Protein AF-A0A6V7JKX4-F1 (afdb_monomer)

Mean predicted aligned error: 12.45 Å

Secondary structure (DSSP, 8-state):
--HHHHHHHHHHHHHHS-S------S---EEEEEEEEEETT--HHHHHHHHHHHH-TT----GGGEEEEEEPTTSEEEEEEEEEHHHHHHHHHH-EEEETTEEEEEEE----------

Nearest PDB structures (foldseek):
  7vki-assembly1_A  TM=6.539E-01  e=7.642E-02  Homo sapiens
  3vai-assembly1_A  TM=6.033E-01  e=8.656E-02  Homo sapiens
  6tzn-assembly1_A  TM=5.419E-01  e=4.098E-02  Schizosaccharomyces pombe 972h-
  2cpx-assembly1_A  TM=4.747E-01  e=3.001E-02  Homo sapiens
  7vkj-assembly1_B  TM=5.223E-01  e=7.642E-02  Homo sapiens

Organism: NCBI:txid1563983

Structure (mmCIF, N/CA/C/O backbone):
data_AF-A0A6V7JKX4-F1
#
_entry.id   AF-A0A6V7JKX4-F1
#
loop_
_atom_site.group_PDB
_atom_site.id
_atom_site.type_symbol
_atom_site.label_atom_id
_atom_site.label_alt_id
_atom_site.label_comp_id
_atom_site.label_asym_id
_atom_site.label_entity_id
_atom_site.label_seq_id
_atom_site.pdbx_PDB_ins_code
_atom_site.Cartn_x
_atom_sit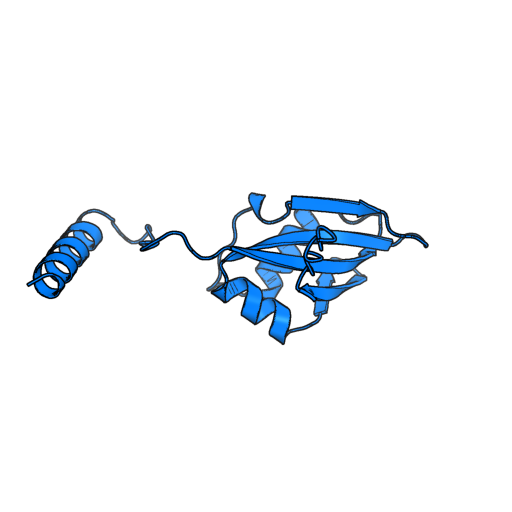e.Cartn_y
_atom_site.Cartn_z
_atom_site.occupancy
_atom_site.B_iso_or_equiv
_atom_site.auth_seq_id
_atom_site.auth_comp_id
_atom_site.auth_asym_id
_atom_site.auth_atom_id
_atom_site.pdbx_PDB_model_num
ATOM 1 N N . ASN A 1 1 ? -30.417 -2.308 30.233 1.00 53.47 1 ASN A N 1
ATOM 2 C CA . ASN A 1 1 ? -29.340 -1.369 30.631 1.00 53.47 1 ASN A CA 1
ATOM 3 C C . ASN A 1 1 ? -27.963 -1.861 30.193 1.00 53.47 1 ASN A C 1
ATOM 5 O O . ASN A 1 1 ? -27.099 -2.101 31.026 1.00 53.47 1 ASN A O 1
ATOM 9 N N . ALA A 1 2 ? -27.753 -2.053 28.885 1.00 51.84 2 ALA A N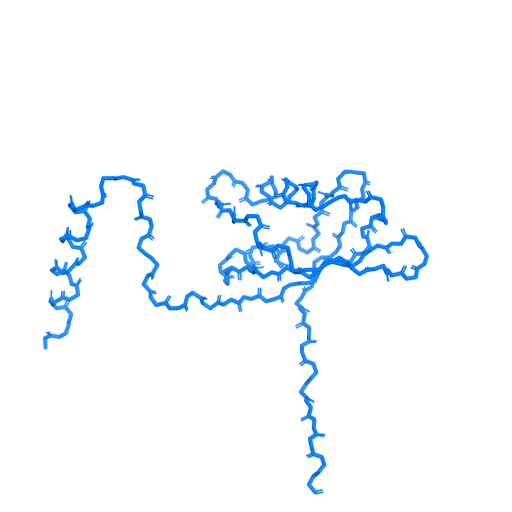 1
ATOM 10 C CA . ALA A 1 2 ? -26.421 -2.322 28.326 1.00 51.84 2 ALA A CA 1
ATOM 11 C C . ALA A 1 2 ? -25.686 -1.016 27.967 1.00 51.84 2 ALA A C 1
ATOM 13 O O . ALA A 1 2 ? -24.466 -0.973 28.028 1.00 51.84 2 ALA A O 1
ATOM 14 N N . ALA A 1 3 ? -26.433 0.051 27.657 1.00 54.59 3 ALA A N 1
ATOM 15 C CA . ALA A 1 3 ? -25.889 1.364 27.317 1.00 54.59 3 ALA A CA 1
ATOM 16 C C . ALA A 1 3 ? -25.176 2.043 28.503 1.00 54.59 3 ALA A C 1
ATOM 18 O O . ALA A 1 3 ? -24.078 2.556 28.318 1.00 54.59 3 ALA A O 1
ATOM 19 N N . ASP A 1 4 ? -25.735 1.959 29.717 1.00 56.53 4 ASP A N 1
ATOM 20 C CA . ASP A 1 4 ? -25.130 2.579 30.911 1.00 56.53 4 ASP A CA 1
ATOM 21 C C . ASP A 1 4 ? -23.786 1.951 31.276 1.00 56.53 4 ASP A C 1
ATOM 23 O O . ASP A 1 4 ? -22.822 2.654 31.557 1.00 56.53 4 ASP A O 1
ATOM 27 N N . LYS A 1 5 ? -23.683 0.620 31.174 1.00 60.97 5 LYS A N 1
ATOM 28 C CA . LYS A 1 5 ? -22.425 -0.090 31.432 1.00 60.97 5 LYS A CA 1
ATOM 29 C C . LYS A 1 5 ? -21.355 0.265 30.404 1.00 60.97 5 LYS A C 1
ATOM 31 O O . LYS A 1 5 ? -20.193 0.402 30.753 1.00 60.97 5 LYS A O 1
ATOM 36 N N . VAL A 1 6 ? -21.735 0.433 29.134 1.00 66.19 6 VAL A N 1
ATOM 37 C CA . VAL A 1 6 ? -20.796 0.848 28.078 1.00 66.19 6 VAL A CA 1
ATOM 38 C C . VAL A 1 6 ? -20.250 2.249 28.354 1.00 66.19 6 VAL A C 1
ATOM 40 O O . VAL A 1 6 ? -19.054 2.466 28.174 1.00 66.19 6 VAL A O 1
ATOM 43 N N . ALA A 1 7 ? -21.088 3.169 28.837 1.00 66.81 7 ALA A N 1
ATOM 44 C CA . ALA A 1 7 ? -20.649 4.507 29.226 1.00 66.81 7 ALA A CA 1
ATOM 45 C C . ALA A 1 7 ? -19.697 4.464 30.436 1.00 66.81 7 ALA A C 1
ATOM 47 O O . ALA A 1 7 ? -18.633 5.081 30.409 1.00 66.81 7 ALA A O 1
ATOM 48 N N . GLU A 1 8 ? -20.030 3.670 31.450 1.00 68.69 8 GLU A N 1
ATOM 49 C CA . GLU A 1 8 ? -19.234 3.510 32.670 1.00 68.69 8 GLU A CA 1
ATOM 50 C C . GLU A 1 8 ? -17.850 2.897 32.388 1.00 68.69 8 GLU A C 1
ATOM 52 O O . GLU A 1 8 ? -16.828 3.419 32.833 1.00 68.69 8 GLU A O 1
ATOM 57 N N . TYR A 1 9 ? -17.790 1.857 31.548 1.00 67.62 9 TYR A N 1
ATOM 58 C CA . TYR A 1 9 ? -16.519 1.287 31.100 1.00 67.62 9 TYR A CA 1
ATOM 59 C C . TYR A 1 9 ? -15.732 2.253 30.212 1.00 67.62 9 TYR A C 1
ATOM 61 O O . TYR A 1 9 ? -14.509 2.271 30.294 1.00 67.62 9 TYR A O 1
ATOM 69 N N . SER A 1 10 ? -16.394 3.070 29.383 1.00 63.47 10 SER A N 1
ATOM 70 C CA . SER A 1 10 ? -15.694 4.030 28.521 1.00 63.47 10 SER A CA 1
ATOM 71 C C . SER A 1 10 ? -14.937 5.088 29.327 1.00 63.47 10 SER A C 1
ATOM 73 O O . SER A 1 10 ? -13.778 5.348 29.025 1.00 63.47 10 SER A O 1
ATOM 75 N N . LEU A 1 11 ? -15.543 5.602 30.401 1.00 69.81 11 LEU A N 1
ATOM 76 C CA . LEU A 1 11 ? -14.923 6.574 31.304 1.00 69.81 11 LEU A CA 1
ATOM 77 C C . LEU A 1 11 ? -13.762 5.963 32.092 1.00 69.81 11 LEU A C 1
ATOM 79 O O . LEU A 1 11 ? -12.683 6.544 32.137 1.00 69.81 11 LEU A O 1
ATOM 83 N N . ALA A 1 12 ? -13.945 4.757 32.636 1.00 71.31 12 ALA A N 1
ATOM 84 C CA . ALA A 1 12 ? -12.888 4.060 33.370 1.00 71.31 12 ALA A CA 1
ATOM 85 C C . ALA A 1 12 ? -11.679 3.710 32.482 1.00 71.31 12 ALA A C 1
ATOM 87 O O . ALA A 1 12 ? -10.539 3.717 32.940 1.00 71.31 12 ALA A O 1
ATOM 88 N N . ILE A 1 13 ? -11.921 3.411 31.203 1.00 64.44 13 ILE A N 1
ATOM 89 C CA . ILE A 1 13 ? -10.867 3.154 30.219 1.00 64.44 13 ILE A CA 1
ATOM 90 C C . ILE A 1 13 ? -10.144 4.458 29.850 1.00 64.44 13 ILE A C 1
ATOM 92 O O . ILE A 1 13 ? -8.922 4.443 29.739 1.00 64.44 13 ILE A O 1
ATOM 96 N N . SER A 1 14 ? -10.864 5.574 29.703 1.00 63.22 14 SER A N 1
ATOM 97 C CA . SER A 1 14 ? -10.273 6.897 29.455 1.00 63.22 14 SER A CA 1
ATOM 98 C C . SER A 1 14 ? -9.400 7.387 30.612 1.00 63.22 14 SER A C 1
ATOM 100 O O . SER A 1 14 ? -8.318 7.901 30.360 1.00 63.22 14 SER A O 1
ATOM 102 N N . ASP A 1 15 ? -9.817 7.171 31.861 1.00 67.44 15 ASP A N 1
ATOM 103 C CA . ASP A 1 15 ? -9.028 7.556 33.042 1.00 67.44 15 ASP A CA 1
ATOM 104 C C . ASP A 1 15 ? -7.779 6.679 33.238 1.00 67.44 15 ASP A C 1
ATOM 106 O O . ASP A 1 15 ? -6.758 7.145 33.742 1.00 67.44 15 ASP A O 1
ATOM 110 N N . ALA A 1 16 ? -7.833 5.403 32.841 1.00 64.25 16 ALA A N 1
ATOM 111 C CA . ALA A 1 16 ? -6.702 4.483 32.967 1.00 64.25 16 ALA A CA 1
ATOM 112 C C . ALA A 1 16 ? -5.649 4.650 31.856 1.00 64.25 16 ALA A C 1
ATOM 114 O O . ALA A 1 16 ? -4.495 4.253 32.027 1.00 64.25 16 ALA A O 1
ATOM 115 N N . LEU A 1 17 ? -6.044 5.202 30.708 1.00 58.56 17 LEU A N 1
ATOM 116 C CA . LEU A 1 17 ? -5.205 5.365 29.528 1.00 58.56 17 LEU A 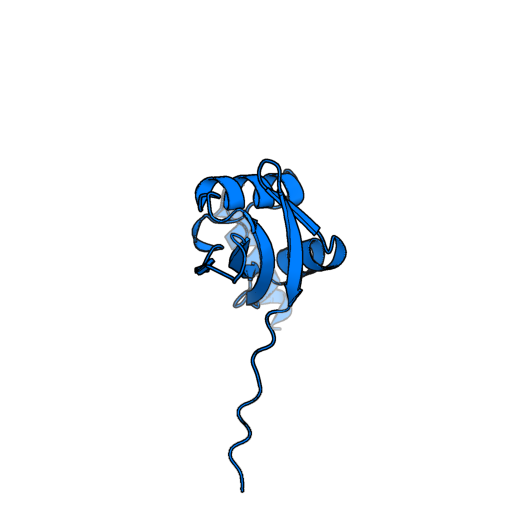CA 1
ATOM 117 C C . LEU A 1 17 ? -4.902 6.848 29.325 1.00 58.56 17 LEU A C 1
ATOM 119 O O . LEU A 1 17 ? -5.578 7.527 28.558 1.00 58.56 17 LEU A O 1
ATOM 123 N N . ALA A 1 18 ? -3.863 7.338 29.998 1.00 51.31 18 ALA A N 1
ATOM 124 C CA . ALA A 1 18 ? -3.295 8.652 29.724 1.00 51.31 18 ALA A CA 1
ATOM 125 C C . ALA A 1 18 ? -2.980 8.794 28.216 1.00 51.31 18 ALA A C 1
ATOM 127 O O . ALA A 1 18 ? -2.112 8.092 27.706 1.00 51.31 18 ALA A O 1
ATOM 128 N N . ASP A 1 19 ? -3.751 9.648 27.534 1.00 53.09 19 ASP A N 1
ATOM 129 C CA . ASP A 1 19 ? -3.631 10.264 26.195 1.00 53.09 19 ASP A CA 1
ATOM 130 C C . ASP A 1 19 ? -3.129 9.472 24.957 1.00 53.09 19 ASP A C 1
ATOM 132 O O . ASP A 1 19 ? -3.203 10.000 23.847 1.00 53.09 19 ASP A O 1
ATOM 136 N N . GLU A 1 20 ? -2.692 8.211 25.047 1.00 51.91 20 GLU A N 1
ATOM 137 C CA . GLU A 1 20 ? -2.069 7.495 23.911 1.00 51.91 20 GLU A CA 1
ATOM 138 C C . GLU A 1 20 ? -2.759 6.203 23.457 1.00 51.91 20 GLU A C 1
ATOM 140 O O . GLU A 1 20 ? -2.322 5.581 22.485 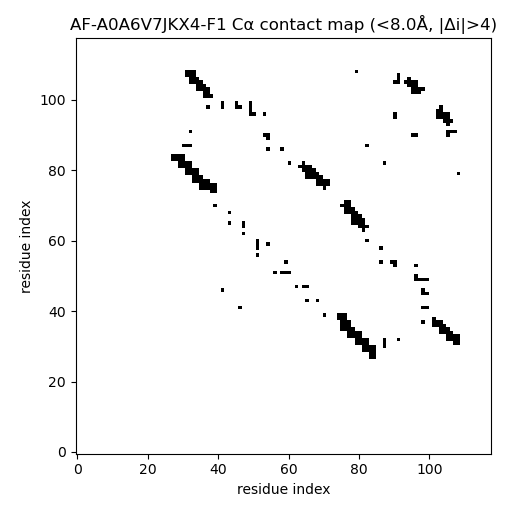1.00 51.91 20 GLU A O 1
ATOM 145 N N . ALA A 1 21 ? -3.864 5.789 24.074 1.00 49.75 21 ALA A N 1
ATOM 146 C CA . ALA A 1 21 ? -4.526 4.550 23.675 1.00 49.75 21 ALA A CA 1
ATOM 147 C C . ALA A 1 21 ? -5.870 4.798 22.984 1.00 49.75 21 ALA A C 1
ATOM 149 O O . ALA A 1 21 ? -6.902 5.059 23.601 1.00 49.75 21 ALA A O 1
ATOM 150 N N . ALA A 1 22 ? -5.868 4.630 21.662 1.00 49.38 22 ALA A N 1
ATOM 151 C CA . ALA A 1 22 ? -7.090 4.537 20.882 1.00 49.38 22 ALA A CA 1
ATOM 152 C C . ALA A 1 22 ? -7.837 3.238 21.236 1.00 49.38 22 ALA A C 1
ATOM 154 O O . ALA A 1 22 ? -7.425 2.137 20.858 1.00 49.38 22 ALA A O 1
ATOM 155 N N . VAL A 1 23 ? -8.967 3.365 21.936 1.00 48.53 23 VAL A N 1
ATOM 156 C CA . VAL A 1 23 ? -9.902 2.262 22.190 1.00 48.53 23 VAL A CA 1
ATOM 157 C C . VAL A 1 23 ? -10.455 1.766 20.851 1.00 48.53 23 VAL A C 1
ATOM 159 O O . VAL A 1 23 ? -11.357 2.360 20.262 1.00 48.53 23 VAL A O 1
ATOM 162 N N . THR A 1 24 ? -9.915 0.660 20.342 1.00 51.59 24 THR A N 1
ATOM 163 C CA . THR A 1 24 ? -10.454 -0.033 19.165 1.00 51.59 24 THR A CA 1
ATOM 164 C C . THR A 1 24 ? -11.572 -0.968 19.616 1.00 51.59 24 THR A C 1
ATOM 166 O O . THR A 1 24 ? -11.393 -2.168 19.817 1.00 51.59 24 THR A O 1
ATOM 169 N N . SER A 1 25 ? -12.756 -0.400 19.841 1.00 46.78 25 SER A N 1
ATOM 170 C CA . SER A 1 25 ? -13.954 -1.171 20.161 1.00 46.78 25 SER A CA 1
ATOM 171 C C . SER A 1 25 ? -14.335 -2.083 18.986 1.00 46.78 25 SER A C 1
ATOM 173 O O . SER A 1 25 ? -14.764 -1.636 17.925 1.00 46.78 25 SER A O 1
ATOM 175 N N . GLY A 1 26 ? -14.173 -3.394 19.194 1.00 45.28 26 GLY A N 1
ATOM 176 C CA . GLY A 1 26 ? -14.558 -4.449 18.255 1.00 45.28 26 GLY A CA 1
ATOM 177 C C . GLY A 1 26 ? -13.567 -4.621 17.104 1.00 45.28 26 GLY A C 1
ATOM 178 O O . GLY A 1 26 ? -13.031 -3.646 16.592 1.00 45.28 26 GLY A O 1
ATOM 179 N N . LYS A 1 27 ? -13.312 -5.876 16.698 1.00 53.69 27 LYS A N 1
ATOM 180 C CA . LYS A 1 27 ? -12.450 -6.255 15.559 1.00 53.69 27 LYS A CA 1
ATOM 181 C C . LYS A 1 27 ? -12.607 -5.246 14.419 1.00 53.69 27 LYS A C 1
ATOM 183 O O . LYS A 1 27 ? -13.588 -5.321 13.678 1.00 53.69 27 LYS A O 1
ATOM 188 N N . ALA A 1 28 ? -11.671 -4.303 14.300 1.00 58.91 28 ALA A N 1
ATOM 189 C CA . ALA A 1 28 ? -11.727 -3.295 13.258 1.00 58.91 28 ALA A CA 1
ATOM 190 C C . ALA A 1 28 ? -11.758 -4.055 11.936 1.00 58.91 28 ALA A C 1
ATOM 192 O O . ALA A 1 28 ? -10.832 -4.812 11.642 1.00 58.91 28 ALA A O 1
ATOM 193 N N . GLN A 1 29 ? -12.862 -3.944 11.198 1.00 67.88 29 GLN A N 1
ATOM 194 C CA . GLN A 1 29 ? -13.006 -4.641 9.929 1.00 67.88 29 GLN A CA 1
ATOM 195 C C . GLN A 1 29 ? -11.794 -4.282 9.065 1.00 67.88 29 GLN A C 1
ATOM 197 O O . GLN A 1 29 ? -11.508 -3.106 8.814 1.00 67.88 29 GLN A O 1
ATOM 202 N N . GLN A 1 30 ? -11.031 -5.312 8.705 1.00 77.94 30 GLN A N 1
ATOM 203 C CA . GLN A 1 30 ? -9.812 -5.167 7.927 1.00 77.94 30 GLN A CA 1
ATOM 204 C C . GLN A 1 30 ? -10.179 -5.249 6.452 1.00 77.94 30 GLN A C 1
ATOM 206 O O . GLN A 1 30 ? -10.880 -6.164 6.021 1.00 77.94 30 GLN A O 1
ATOM 211 N N . PHE A 1 31 ? -9.696 -4.279 5.696 1.00 83.69 31 PHE A N 1
ATOM 212 C CA . PHE A 1 31 ? -9.920 -4.116 4.275 1.00 83.69 31 PHE A CA 1
ATOM 213 C C . PHE A 1 31 ? -8.627 -4.424 3.536 1.00 83.69 31 PHE A C 1
ATOM 215 O O . PHE A 1 31 ? -7.558 -3.957 3.937 1.00 83.69 31 PHE A O 1
ATOM 222 N N . VAL A 1 32 ? -8.723 -5.242 2.490 1.00 88.44 32 VAL A N 1
ATOM 223 C CA . VAL A 1 32 ? -7.560 -5.615 1.686 1.00 88.44 32 VAL A CA 1
ATOM 224 C C . VAL A 1 32 ? -7.572 -4.787 0.412 1.00 88.44 32 VAL A C 1
ATOM 226 O O . VAL A 1 32 ? -8.507 -4.861 -0.384 1.00 88.44 32 VAL A O 1
ATOM 229 N N . LEU A 1 33 ? -6.525 -3.994 0.242 1.00 89.69 33 LEU A N 1
ATOM 230 C CA . LEU A 1 33 ? -6.301 -3.177 -0.937 1.00 89.69 33 LEU A CA 1
ATOM 231 C C . LEU A 1 33 ? -5.135 -3.729 -1.742 1.00 89.69 33 LEU A C 1
ATOM 233 O O . LEU A 1 33 ? -4.236 -4.386 -1.223 1.00 89.69 33 LEU A O 1
ATOM 237 N N . GLU A 1 34 ? -5.153 -3.406 -3.019 1.00 90.50 34 GLU A N 1
ATOM 238 C CA . GLU A 1 34 ? -4.116 -3.715 -3.978 1.00 90.50 34 GLU A CA 1
ATOM 239 C C . GLU A 1 34 ? -3.604 -2.414 -4.593 1.00 90.50 34 GLU A C 1
ATOM 241 O O . GLU A 1 34 ? -4.387 -1.607 -5.099 1.00 90.50 34 GLU A O 1
ATOM 246 N N . VAL A 1 35 ? -2.289 -2.217 -4.573 1.00 90.81 35 VAL A N 1
ATOM 247 C CA . VAL A 1 35 ? -1.619 -1.122 -5.275 1.00 90.81 35 VAL A CA 1
ATOM 248 C C . VAL A 1 35 ? -0.837 -1.708 -6.439 1.0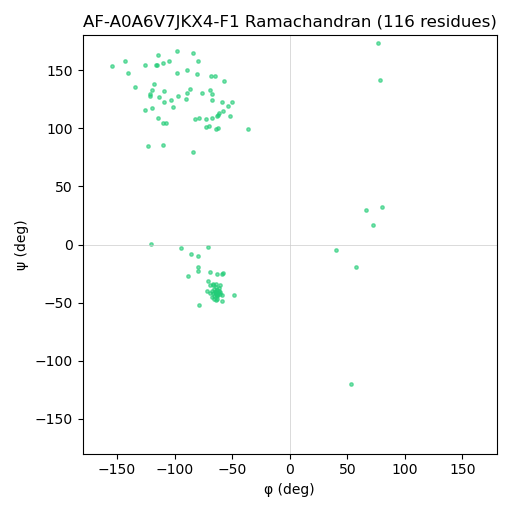0 90.81 35 VAL A C 1
ATOM 250 O O . VAL A 1 35 ? -0.010 -2.591 -6.260 1.00 90.81 35 VAL A O 1
ATOM 253 N N . THR A 1 36 ? -1.121 -1.238 -7.648 1.00 89.69 36 THR A N 1
ATOM 254 C CA . THR A 1 36 ? -0.510 -1.730 -8.895 1.00 89.69 36 THR A CA 1
ATOM 255 C C . THR A 1 36 ? 0.348 -0.656 -9.546 1.00 89.69 36 THR A C 1
ATOM 257 O O . THR A 1 36 ? 0.141 0.526 -9.274 1.00 89.69 36 THR A O 1
ATOM 260 N N . LYS A 1 37 ? 1.231 -1.056 -10.472 1.00 88.31 37 LYS A N 1
ATOM 261 C CA . LYS A 1 37 ? 2.094 -0.156 -11.266 1.00 88.31 37 LYS A CA 1
ATOM 262 C C . LYS A 1 37 ? 3.138 0.603 -10.442 1.00 88.31 37 LYS A C 1
ATOM 264 O O . LYS A 1 37 ? 3.514 1.716 -10.800 1.00 88.31 37 LYS A O 1
ATOM 269 N N . LEU A 1 38 ? 3.586 0.007 -9.347 1.00 89.31 38 LEU A N 1
ATOM 270 C CA . LEU A 1 38 ? 4.766 0.493 -8.644 1.00 89.31 38 LEU A CA 1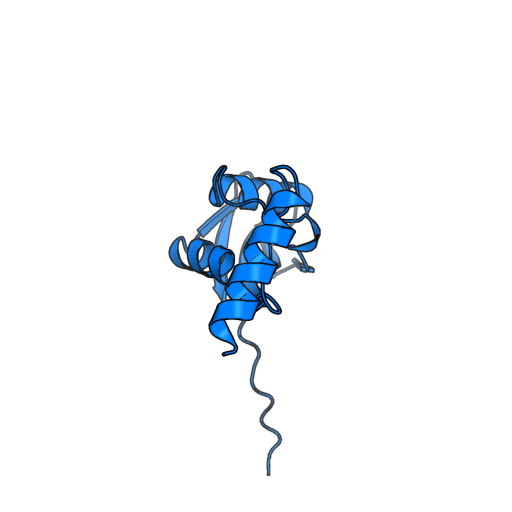
ATOM 271 C C . LEU A 1 38 ? 6.018 -0.002 -9.364 1.00 89.31 38 LEU A C 1
ATOM 273 O O . LEU A 1 38 ? 5.941 -0.965 -10.126 1.00 89.31 38 LEU A O 1
ATOM 277 N N . ASP A 1 39 ? 7.151 0.661 -9.168 1.00 88.06 39 ASP A N 1
ATOM 278 C CA . ASP A 1 39 ? 8.422 0.148 -9.678 1.00 88.06 39 ASP A CA 1
ATOM 279 C C . ASP A 1 39 ? 8.810 -1.133 -8.909 1.00 88.06 39 ASP A C 1
ATOM 281 O O . ASP A 1 39 ? 8.501 -1.308 -7.728 1.00 88.06 39 ASP A O 1
ATOM 285 N N . SER A 1 40 ? 9.434 -2.073 -9.609 1.00 82.50 40 SER A N 1
ATOM 286 C CA . SER A 1 40 ? 10.024 -3.286 -9.041 1.00 82.50 40 SER A CA 1
ATOM 287 C C . SER A 1 40 ? 11.095 -3.049 -7.973 1.00 82.50 40 SER A C 1
ATOM 289 O O . SER A 1 40 ? 11.328 -3.927 -7.148 1.00 82.50 40 SER A O 1
ATOM 291 N N . THR A 1 41 ? 11.750 -1.889 -7.996 1.00 85.00 41 THR A N 1
ATOM 292 C CA . THR A 1 41 ? 12.843 -1.539 -7.074 1.00 85.00 41 THR A CA 1
ATOM 293 C C . THR A 1 41 ? 12.362 -0.952 -5.746 1.00 85.00 41 THR A C 1
ATOM 295 O O . THR A 1 41 ? 13.167 -0.783 -4.834 1.00 85.00 41 THR A O 1
ATOM 298 N N . VAL A 1 42 ? 11.060 -0.673 -5.626 1.00 84.88 42 VAL A N 1
ATOM 299 C CA . VAL A 1 42 ? 10.465 -0.033 -4.449 1.00 84.88 42 VAL A CA 1
ATOM 300 C C . VAL A 1 42 ? 10.528 -0.958 -3.234 1.00 84.88 42 VAL A C 1
ATOM 302 O O . VAL A 1 42 ? 10.084 -2.110 -3.286 1.00 84.88 42 VAL A O 1
ATOM 305 N N . SER A 1 43 ? 11.028 -0.428 -2.118 1.00 88.06 43 SER A N 1
ATOM 306 C CA . SER A 1 43 ? 11.125 -1.155 -0.851 1.00 88.06 43 SER A CA 1
ATOM 307 C C . SER A 1 43 ? 9.822 -1.117 -0.041 1.00 88.06 43 SER A C 1
ATOM 309 O O . SER A 1 43 ? 8.912 -0.317 -0.282 1.00 88.06 43 SER A O 1
ATOM 311 N N . LYS A 1 44 ? 9.718 -1.995 0.962 1.00 87.69 44 LYS A N 1
ATOM 312 C CA . LYS A 1 44 ? 8.556 -2.038 1.863 1.00 87.69 44 LYS A CA 1
ATOM 313 C C . LYS A 1 44 ? 8.446 -0.749 2.682 1.00 87.69 44 LYS A C 1
ATOM 315 O O . LYS A 1 44 ? 7.340 -0.270 2.931 1.00 87.69 44 LYS A O 1
ATOM 320 N N . GLU A 1 45 ? 9.589 -0.202 3.077 1.00 87.62 45 GLU A N 1
ATOM 321 C CA . GLU A 1 45 ? 9.725 1.022 3.856 1.00 87.62 45 GLU A CA 1
ATOM 322 C C . GLU A 1 45 ? 9.243 2.233 3.050 1.00 87.62 45 GLU A C 1
ATOM 324 O O . GLU A 1 45 ? 8.407 2.992 3.534 1.00 87.62 45 GLU A O 1
ATOM 329 N N . GLU A 1 46 ? 9.656 2.354 1.786 1.00 87.94 46 GLU A N 1
ATOM 330 C CA . GLU A 1 46 ? 9.213 3.434 0.893 1.00 87.94 46 GLU A CA 1
ATOM 331 C C . GLU A 1 46 ? 7.696 3.410 0.664 1.00 87.94 46 GLU A C 1
ATOM 333 O O . GLU A 1 46 ? 7.037 4.453 0.650 1.00 87.94 46 GLU A O 1
ATOM 338 N N . ILE A 1 47 ? 7.110 2.216 0.516 1.00 88.62 47 ILE A N 1
ATOM 339 C CA . ILE A 1 47 ? 5.653 2.057 0.403 1.00 88.62 47 ILE A CA 1
ATOM 340 C C . ILE A 1 47 ? 4.968 2.527 1.684 1.00 88.62 47 ILE A C 1
ATOM 342 O O . ILE A 1 47 ? 3.941 3.206 1.622 1.00 88.62 47 ILE A O 1
ATOM 346 N N . PHE A 1 48 ? 5.511 2.158 2.843 1.00 89.06 48 PHE A N 1
ATOM 347 C CA . PHE A 1 48 ? 4.959 2.547 4.133 1.00 89.06 48 PHE A CA 1
ATOM 348 C C . PHE A 1 48 ? 5.005 4.067 4.338 1.00 89.06 48 PHE A C 1
ATOM 350 O O . PHE A 1 48 ? 3.985 4.669 4.679 1.00 89.06 48 PHE A O 1
ATOM 357 N N . GLU A 1 49 ? 6.138 4.705 4.051 1.00 88.69 49 GLU A N 1
ATOM 358 C CA . GLU A 1 49 ? 6.289 6.162 4.127 1.00 88.69 49 GLU A CA 1
ATOM 359 C C . GLU A 1 49 ? 5.331 6.888 3.177 1.00 88.69 49 GLU A C 1
ATOM 361 O O . GLU A 1 49 ? 4.672 7.861 3.560 1.00 88.69 49 GLU A O 1
ATOM 366 N N . ALA A 1 50 ? 5.182 6.385 1.951 1.00 89.38 50 ALA A N 1
ATOM 367 C CA . ALA A 1 50 ? 4.242 6.928 0.980 1.00 89.38 50 ALA A CA 1
ATOM 368 C C . ALA A 1 50 ? 2.782 6.801 1.439 1.00 89.38 50 ALA A C 1
ATOM 370 O O . ALA A 1 50 ? 1.982 7.725 1.255 1.00 89.38 50 ALA A O 1
ATOM 371 N N . LEU A 1 51 ? 2.421 5.677 2.065 1.00 88.69 51 LEU A N 1
ATOM 372 C CA . LEU A 1 51 ? 1.097 5.484 2.653 1.00 88.69 51 LEU A CA 1
ATOM 373 C C . LEU A 1 51 ? 0.857 6.470 3.798 1.00 88.69 51 LEU A C 1
ATOM 375 O O . LEU A 1 51 ? -0.179 7.133 3.809 1.00 88.69 51 LEU A O 1
ATOM 379 N N . GLN A 1 52 ? 1.815 6.614 4.714 1.00 88.31 52 GLN A N 1
ATOM 380 C CA . GLN A 1 52 ? 1.713 7.535 5.846 1.00 88.31 52 GLN A CA 1
ATOM 381 C C . GLN A 1 52 ? 1.593 8.994 5.374 1.00 88.31 52 GLN A C 1
ATOM 383 O O . GLN A 1 52 ? 0.733 9.734 5.852 1.00 88.31 52 GLN A O 1
ATOM 388 N N . THR A 1 53 ? 2.374 9.380 4.363 1.00 88.00 53 THR A N 1
ATOM 389 C CA . THR A 1 53 ? 2.321 10.711 3.739 1.00 88.00 53 THR A CA 1
ATOM 390 C C . THR A 1 53 ? 0.979 10.958 3.051 1.00 88.00 53 THR A C 1
ATOM 392 O O . THR A 1 53 ? 0.388 12.028 3.184 1.00 88.00 53 THR A O 1
ATOM 395 N N . SER A 1 54 ? 0.452 9.960 2.335 1.00 85.94 54 SER A N 1
ATOM 396 C CA . SER A 1 54 ? -0.853 10.073 1.681 1.00 85.94 54 SER A CA 1
ATOM 397 C C . SER A 1 54 ? -1.992 10.178 2.696 1.00 85.94 54 SER A C 1
ATOM 399 O O . SER A 1 54 ? -2.976 10.869 2.451 1.00 85.94 54 SER A O 1
ATOM 401 N N . LEU A 1 55 ? -1.894 9.519 3.844 1.00 84.38 55 LEU A N 1
ATOM 402 C CA . LEU A 1 55 ? -2.955 9.497 4.850 1.00 84.38 55 LEU A CA 1
ATOM 403 C C . LEU A 1 55 ? -3.004 10.752 5.738 1.00 84.38 55 LEU A C 1
ATOM 405 O O . LEU A 1 55 ? -4.059 11.033 6.317 1.00 84.38 55 LEU A O 1
ATOM 409 N N . GLY A 1 56 ? -1.910 11.518 5.794 1.00 82.31 56 GLY A N 1
ATOM 410 C CA . GLY A 1 56 ? -1.768 12.714 6.626 1.00 82.31 56 GLY A CA 1
ATOM 411 C C . GLY A 1 56 ? -1.520 12.398 8.107 1.00 82.31 56 GLY A C 1
ATOM 412 O O . GLY A 1 56 ? -1.587 11.249 8.544 1.00 82.31 56 GLY A O 1
ATOM 413 N N . GLU A 1 57 ? -1.246 13.435 8.901 1.00 73.69 57 GLU A N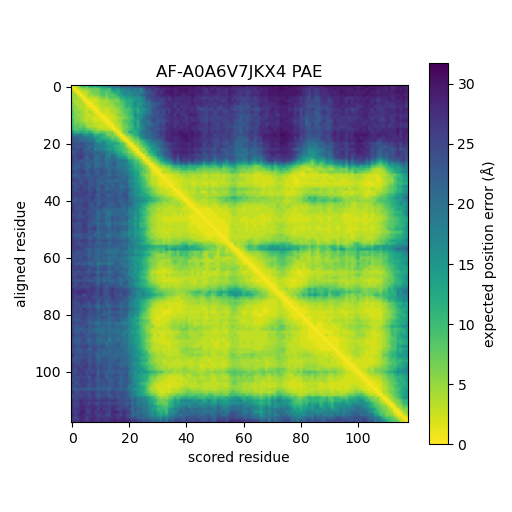 1
ATOM 414 C CA . GLU A 1 57 ? -0.797 13.312 10.302 1.00 73.69 57 GLU A CA 1
ATOM 415 C C . GLU A 1 57 ? -1.827 12.658 11.243 1.00 73.69 57 GLU A C 1
ATOM 417 O O . GLU A 1 57 ? -1.458 12.036 12.238 1.00 73.69 57 GLU A O 1
ATOM 422 N N . GLY A 1 58 ? -3.122 12.733 10.915 1.00 69.50 58 GLY A N 1
ATOM 423 C CA . GLY A 1 58 ? -4.204 12.191 11.748 1.00 69.50 58 GLY A CA 1
ATOM 424 C C . GLY A 1 58 ? -4.431 10.678 11.632 1.00 69.50 58 GLY A C 1
ATOM 425 O O . GLY A 1 58 ? -5.198 10.116 12.409 1.00 69.50 58 GLY A O 1
ATOM 426 N N . ASN A 1 59 ? -3.792 10.004 10.672 1.00 77.19 59 ASN A N 1
ATOM 427 C CA . ASN A 1 59 ? -4.044 8.597 10.359 1.00 77.19 59 ASN A CA 1
ATOM 428 C C . ASN A 1 59 ? -2.745 7.790 10.465 1.00 77.19 59 ASN A C 1
ATOM 430 O O . ASN A 1 59 ? -2.053 7.566 9.472 1.00 77.19 59 ASN A O 1
ATOM 434 N N . LYS A 1 60 ? -2.403 7.347 11.677 1.00 79.06 60 LYS A N 1
ATOM 435 C CA . LYS A 1 60 ? -1.241 6.476 11.903 1.00 79.06 60 LYS A CA 1
ATOM 436 C C . LYS A 1 60 ? -1.551 5.046 11.460 1.00 79.06 60 LYS A C 1
ATOM 438 O O . LYS A 1 60 ? -2.577 4.479 11.843 1.00 79.06 60 LYS A O 1
ATOM 443 N N . ILE A 1 61 ? -0.655 4.463 10.671 1.00 83.19 61 ILE A N 1
ATOM 444 C CA . ILE A 1 61 ? -0.703 3.055 10.267 1.00 83.19 61 ILE A CA 1
ATOM 445 C C . ILE A 1 61 ? 0.490 2.288 10.837 1.00 83.19 61 ILE A C 1
ATOM 447 O O . ILE A 1 61 ? 1.532 2.866 11.126 1.00 83.19 61 ILE A O 1
ATOM 451 N N . GLN A 1 62 ? 0.328 0.978 11.018 1.00 82.62 62 GLN A N 1
ATOM 452 C CA . GLN A 1 62 ? 1.410 0.107 11.479 1.00 82.62 62 GLN A CA 1
ATOM 453 C C . GLN A 1 62 ? 2.222 -0.444 10.288 1.00 82.62 62 GLN A C 1
ATOM 455 O O . GLN A 1 62 ? 1.647 -0.636 9.211 1.00 82.62 62 GLN A O 1
ATOM 460 N N . PRO A 1 63 ? 3.526 -0.737 10.441 1.00 76.50 63 PRO A N 1
ATOM 461 C CA . PRO A 1 63 ? 4.363 -1.285 9.364 1.00 76.50 63 PRO A CA 1
ATOM 462 C C . PRO A 1 63 ? 3.865 -2.626 8.793 1.00 76.50 63 PRO A C 1
ATOM 464 O O . PRO A 1 63 ? 4.102 -2.954 7.627 1.00 76.50 63 PRO A O 1
ATOM 467 N N . GLU A 1 64 ? 3.123 -3.403 9.586 1.00 82.19 64 GLU A N 1
ATOM 468 C CA . GLU A 1 64 ? 2.541 -4.704 9.222 1.00 82.19 64 GLU A CA 1
ATOM 469 C C . GLU A 1 64 ? 1.385 -4.596 8.215 1.00 82.19 64 GLU A C 1
ATOM 471 O O . GLU A 1 64 ? 0.836 -5.607 7.774 1.00 82.19 64 GLU A O 1
ATOM 476 N N . VAL A 1 65 ? 1.013 -3.376 7.822 1.00 85.56 65 VAL A N 1
ATOM 477 C CA . VAL A 1 65 ? 0.004 -3.113 6.794 1.00 85.56 65 VAL A CA 1
ATOM 478 C C . VAL A 1 65 ? 0.388 -3.704 5.439 1.00 85.56 65 VAL A C 1
ATOM 480 O O . VAL A 1 65 ? -0.493 -4.143 4.698 1.00 85.56 65 VAL A O 1
ATOM 483 N N . VAL A 1 66 ? 1.676 -3.726 5.093 1.00 88.06 66 VAL A N 1
ATOM 484 C CA . VAL A 1 66 ? 2.137 -4.297 3.822 1.00 88.06 66 VAL A CA 1
ATOM 485 C C . VAL A 1 66 ? 2.252 -5.816 3.965 1.00 88.06 66 VAL A C 1
ATOM 487 O O . VAL A 1 66 ? 3.151 -6.314 4.647 1.00 88.06 66 VAL A O 1
ATOM 490 N N . ILE A 1 67 ? 1.332 -6.544 3.320 1.00 87.94 67 ILE A N 1
ATOM 491 C CA . ILE A 1 67 ? 1.229 -8.010 3.389 1.00 87.94 67 ILE A CA 1
ATOM 492 C C . ILE A 1 67 ? 2.270 -8.664 2.483 1.00 87.94 67 ILE A C 1
ATOM 494 O O . ILE A 1 67 ? 2.998 -9.557 2.908 1.00 87.94 67 ILE A O 1
ATOM 498 N N . SER A 1 68 ? 2.301 -8.248 1.218 1.00 87.75 68 SER A N 1
ATOM 499 C CA . SER A 1 68 ? 3.168 -8.828 0.199 1.00 87.75 68 SER A CA 1
ATOM 500 C C . SER A 1 68 ? 3.469 -7.825 -0.906 1.00 87.75 68 SER A C 1
ATOM 502 O O . SER A 1 68 ? 2.681 -6.916 -1.182 1.00 87.75 68 SER A O 1
ATOM 504 N N . ILE A 1 69 ? 4.623 -8.029 -1.537 1.00 89.19 69 ILE A N 1
ATOM 505 C CA . ILE A 1 69 ? 5.048 -7.355 -2.759 1.00 89.19 69 ILE A CA 1
ATOM 506 C C . ILE A 1 69 ? 5.254 -8.462 -3.791 1.00 89.19 69 ILE A C 1
ATOM 508 O O . ILE A 1 69 ? 6.062 -9.367 -3.595 1.00 89.19 69 ILE A O 1
ATOM 512 N N . GLU A 1 70 ? 4.478 -8.420 -4.862 1.00 88.25 70 GLU A N 1
ATOM 513 C CA . GLU A 1 70 ? 4.492 -9.385 -5.953 1.00 88.25 70 GLU A CA 1
ATOM 514 C C . GLU A 1 70 ? 4.987 -8.694 -7.217 1.00 88.25 70 GLU A C 1
ATOM 516 O O . GLU A 1 70 ? 4.457 -7.664 -7.637 1.00 88.25 70 GLU A O 1
ATOM 521 N N . MET A 1 71 ? 6.005 -9.268 -7.849 1.00 87.56 71 MET A N 1
ATOM 522 C CA . MET A 1 71 ? 6.492 -8.774 -9.129 1.00 87.56 71 MET A CA 1
ATOM 523 C C . MET A 1 71 ? 5.438 -9.015 -10.209 1.00 87.56 71 MET A C 1
ATOM 525 O O . MET A 1 71 ? 4.990 -10.141 -10.429 1.00 87.56 71 MET A O 1
ATOM 529 N N . ALA A 1 72 ? 5.050 -7.946 -10.891 1.00 82.88 72 ALA A N 1
ATOM 530 C CA . ALA A 1 72 ? 4.187 -7.987 -12.055 1.00 82.88 72 ALA A CA 1
ATOM 531 C C . ALA A 1 72 ? 5.025 -7.934 -13.342 1.00 82.88 72 ALA A C 1
ATOM 533 O O . ALA A 1 72 ? 6.223 -7.637 -13.351 1.00 82.88 72 ALA A O 1
ATOM 534 N N . PHE A 1 73 ? 4.386 -8.247 -14.466 1.00 77.75 73 PHE A N 1
ATOM 535 C CA . PHE A 1 73 ? 5.053 -8.228 -15.762 1.00 77.75 73 PHE A CA 1
ATOM 536 C C . PHE A 1 73 ? 5.483 -6.799 -16.143 1.00 77.75 73 PHE A C 1
ATOM 538 O O . PHE A 1 73 ? 4.782 -5.829 -15.849 1.00 77.75 73 PHE A O 1
ATOM 545 N N . GLY A 1 74 ? 6.627 -6.666 -16.821 1.00 82.56 74 GLY A N 1
ATOM 546 C CA . GLY A 1 74 ? 7.104 -5.376 -17.335 1.00 82.56 74 GLY A CA 1
ATOM 547 C C . GLY A 1 74 ? 7.789 -4.471 -16.304 1.00 82.56 74 GLY A C 1
ATOM 548 O O . GLY A 1 74 ? 7.660 -3.256 -16.403 1.00 82.56 74 GLY A O 1
ATOM 549 N N . GLY A 1 75 ? 8.488 -5.042 -15.316 1.00 83.94 75 GLY A N 1
ATOM 550 C CA . GLY A 1 75 ? 9.285 -4.267 -14.349 1.00 83.94 75 GLY A CA 1
ATOM 551 C C . GLY A 1 75 ? 8.452 -3.492 -13.327 1.00 83.94 75 GLY A C 1
ATOM 552 O O . GLY A 1 75 ? 8.957 -2.580 -12.679 1.00 83.94 75 GLY A O 1
ATOM 553 N N . THR A 1 76 ? 7.174 -3.848 -13.183 1.00 87.56 76 THR A N 1
ATOM 554 C CA . THR A 1 76 ? 6.298 -3.262 -12.169 1.00 87.56 76 THR A CA 1
ATOM 555 C C . THR A 1 76 ? 6.070 -4.231 -11.022 1.00 87.56 76 THR A C 1
ATOM 557 O O . THR A 1 76 ? 6.213 -5.441 -11.177 1.00 87.56 76 THR A O 1
ATOM 560 N N . SER A 1 77 ? 5.693 -3.710 -9.864 1.00 88.50 77 SER A N 1
ATOM 561 C CA . SER A 1 77 ? 5.280 -4.482 -8.704 1.00 88.50 77 SER A CA 1
ATOM 562 C C . SER A 1 77 ? 3.818 -4.199 -8.355 1.00 88.50 77 SER A C 1
ATOM 564 O O . SER A 1 77 ? 3.218 -3.168 -8.701 1.00 88.50 77 SER A O 1
ATOM 566 N N . LYS A 1 78 ? 3.223 -5.187 -7.700 1.00 89.94 78 LYS A N 1
ATOM 567 C CA . LYS A 1 78 ? 1.889 -5.177 -7.126 1.00 89.94 78 LYS A CA 1
ATOM 568 C C . LYS A 1 78 ? 2.023 -5.407 -5.630 1.00 89.94 78 LYS A C 1
ATOM 570 O O . LYS A 1 78 ? 2.714 -6.320 -5.200 1.00 89.94 78 LYS A O 1
ATOM 575 N N . VAL A 1 79 ? 1.344 -4.596 -4.837 1.00 91.06 79 VAL A N 1
ATOM 576 C CA . VAL A 1 79 ? 1.448 -4.626 -3.381 1.00 91.06 79 VAL A CA 1
ATOM 577 C C . VAL A 1 79 ? 0.080 -4.895 -2.789 1.00 91.06 79 VAL A C 1
ATOM 579 O O . VAL A 1 79 ? -0.889 -4.214 -3.127 1.00 91.06 79 VAL A O 1
ATOM 582 N N . LEU A 1 80 ? 0.004 -5.873 -1.891 1.00 91.00 80 LEU A N 1
ATOM 583 C CA . LEU A 1 80 ? -1.193 -6.139 -1.105 1.00 91.00 80 LEU A CA 1
ATOM 584 C C . LEU A 1 80 ? -1.079 -5.474 0.264 1.00 91.00 80 LEU A C 1
ATOM 586 O O . LEU A 1 80 ? -0.111 -5.673 0.998 1.00 91.00 80 LE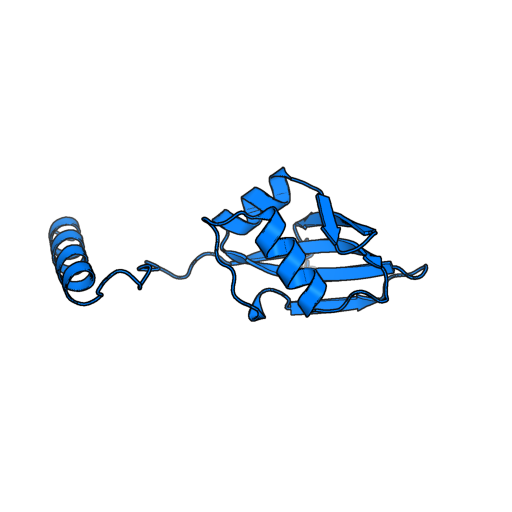U A O 1
ATOM 590 N N . LEU A 1 81 ? -2.104 -4.702 0.611 1.00 90.50 81 LEU A N 1
ATOM 591 C CA . LEU A 1 81 ? -2.191 -3.930 1.842 1.00 90.50 81 LEU A CA 1
ATOM 592 C C . LEU A 1 81 ? -3.372 -4.408 2.681 1.00 90.50 81 LEU A C 1
ATOM 594 O O . LEU A 1 81 ? -4.466 -4.616 2.159 1.00 90.50 81 LEU A O 1
ATOM 598 N N . LYS A 1 82 ? -3.174 -4.524 3.993 1.00 89.75 82 LYS A N 1
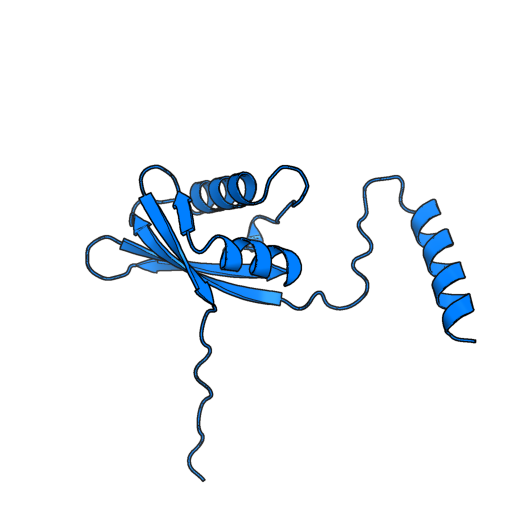ATOM 599 C CA . LYS A 1 82 ? -4.223 -4.817 4.970 1.00 89.75 82 LYS A CA 1
ATOM 600 C C . LYS A 1 82 ? -4.398 -3.629 5.895 1.00 89.75 82 LYS A C 1
ATOM 602 O O . LYS A 1 82 ? -3.559 -3.372 6.748 1.00 89.75 82 LYS A O 1
ATOM 607 N N . LEU A 1 83 ? -5.506 -2.920 5.744 1.00 88.06 83 LEU A N 1
ATOM 608 C CA . LEU A 1 83 ? -5.750 -1.665 6.446 1.00 88.06 83 LEU A CA 1
ATOM 609 C C . LEU A 1 83 ? -7.074 -1.701 7.208 1.00 88.06 83 LEU A C 1
ATOM 611 O O . LEU A 1 83 ? -7.993 -2.414 6.807 1.00 88.06 83 LEU A O 1
ATOM 615 N N . PRO A 1 84 ? -7.231 -0.914 8.282 1.00 85.38 84 PRO A N 1
ATOM 616 C CA . PRO A 1 84 ? -8.548 -0.647 8.850 1.00 85.38 84 PRO A CA 1
ATOM 617 C C . PRO A 1 84 ? -9.485 -0.043 7.794 1.00 85.38 84 PRO A C 1
ATOM 619 O O . PRO A 1 84 ? -9.061 0.821 7.026 1.00 85.38 84 PRO A O 1
ATOM 622 N N . LEU A 1 85 ? -10.765 -0.439 7.776 1.00 82.06 85 LEU A N 1
ATOM 623 C CA . LEU A 1 85 ? -11.748 0.018 6.777 1.00 82.06 85 LEU A CA 1
ATOM 624 C C . LEU A 1 85 ? -11.768 1.534 6.557 1.00 82.06 85 LEU A C 1
ATOM 626 O O . LEU A 1 85 ? -11.855 1.978 5.417 1.00 82.06 85 LEU A O 1
ATOM 630 N N . ARG A 1 86 ? -11.705 2.326 7.635 1.00 83.62 86 ARG A N 1
ATOM 631 C CA . ARG A 1 86 ? -11.731 3.796 7.546 1.00 83.62 86 ARG A CA 1
ATOM 632 C C . ARG A 1 86 ? -10.574 4.316 6.691 1.00 83.62 86 ARG A C 1
ATOM 634 O O . ARG A 1 86 ? -10.796 5.071 5.755 1.00 83.62 86 ARG A O 1
ATOM 641 N N . ILE A 1 87 ? -9.368 3.832 6.973 1.00 85.44 87 ILE A N 1
ATOM 642 C CA . ILE A 1 87 ? -8.136 4.206 6.270 1.00 85.44 87 ILE A CA 1
ATOM 643 C C . ILE A 1 87 ? -8.148 3.658 4.837 1.00 85.44 87 ILE A C 1
ATOM 645 O O . ILE A 1 87 ? -7.804 4.360 3.889 1.00 85.44 87 ILE A O 1
ATOM 649 N N . GLY A 1 88 ? -8.612 2.418 4.665 1.00 84.81 88 GLY A N 1
ATOM 650 C CA . GLY A 1 88 ? -8.738 1.792 3.353 1.00 84.81 88 GLY A CA 1
ATOM 651 C C . GLY A 1 88 ? -9.679 2.554 2.413 1.00 84.81 88 GLY A C 1
ATOM 652 O O . GLY A 1 88 ? -9.348 2.744 1.246 1.00 84.81 88 GLY A O 1
ATOM 653 N N . LYS A 1 89 ? -10.816 3.054 2.914 1.00 84.88 89 LYS A N 1
ATOM 654 C CA . LYS A 1 89 ? -11.749 3.867 2.115 1.00 84.88 89 LYS A CA 1
ATOM 655 C C . LYS A 1 89 ? -11.121 5.175 1.644 1.00 84.88 89 LYS A C 1
ATOM 657 O O . LYS A 1 89 ? -11.229 5.486 0.465 1.00 84.88 89 LYS A O 1
ATOM 662 N N . VAL A 1 90 ? -10.395 5.872 2.519 1.00 87.06 90 VAL A N 1
ATOM 663 C CA . VAL A 1 90 ? -9.687 7.113 2.158 1.00 87.06 90 VAL A CA 1
ATOM 664 C C . VAL A 1 90 ? -8.680 6.866 1.030 1.00 87.06 90 VAL A C 1
ATOM 666 O O . VAL A 1 90 ? -8.608 7.634 0.073 1.00 87.06 90 VAL A O 1
ATOM 669 N N . LEU A 1 91 ? -7.918 5.770 1.093 1.00 86.69 91 LEU A N 1
ATOM 670 C CA . LEU A 1 91 ? -6.973 5.427 0.023 1.00 86.69 91 LEU A CA 1
ATOM 671 C C . LEU A 1 91 ? -7.669 5.001 -1.272 1.00 86.69 91 LEU A C 1
ATOM 673 O O . LEU A 1 91 ? -7.176 5.307 -2.358 1.00 86.69 91 LEU A O 1
ATOM 677 N N . LEU A 1 92 ? -8.814 4.324 -1.175 1.00 87.31 92 LEU A N 1
ATOM 678 C CA . LEU A 1 92 ? -9.607 3.939 -2.339 1.00 87.31 92 LEU A CA 1
ATOM 679 C C . LEU A 1 92 ? -10.213 5.166 -3.040 1.00 87.31 92 LEU A C 1
ATOM 681 O O . LEU A 1 92 ? -10.186 5.234 -4.267 1.00 87.31 92 LEU A O 1
ATOM 685 N N . GLU A 1 93 ? -10.688 6.154 -2.279 1.00 87.88 93 GLU A N 1
ATOM 686 C CA . GLU A 1 93 ? -11.192 7.434 -2.795 1.00 87.88 93 GLU A CA 1
ATOM 687 C C . GLU A 1 93 ? -10.106 8.219 -3.540 1.00 87.88 93 GLU A C 1
ATOM 689 O O . GLU A 1 93 ? -10.375 8.797 -4.592 1.00 87.88 93 GLU A O 1
ATOM 694 N N . LYS A 1 94 ? -8.858 8.177 -3.056 1.00 86.69 94 LYS A N 1
ATOM 695 C CA . LYS A 1 94 ? -7.714 8.805 -3.736 1.00 86.69 94 LYS A CA 1
ATOM 696 C C . LYS A 1 94 ? -7.326 8.118 -5.045 1.00 86.69 94 LYS A C 1
ATOM 698 O O . LYS A 1 94 ? -6.706 8.759 -5.893 1.00 86.69 94 LYS A O 1
ATOM 703 N N . GLN A 1 95 ? -7.657 6.833 -5.211 1.00 88.25 95 GLN A N 1
ATOM 704 C CA . GLN A 1 95 ? -7.375 5.960 -6.369 1.00 88.25 95 GLN A CA 1
ATOM 705 C C . GLN A 1 95 ? -5.898 5.791 -6.765 1.00 88.25 95 GLN A C 1
ATOM 707 O O . GLN A 1 95 ? -5.557 4.845 -7.478 1.00 88.25 95 GLN A O 1
ATOM 712 N N . THR A 1 96 ? -5.015 6.687 -6.337 1.00 91.25 96 THR A N 1
ATOM 713 C CA . THR A 1 96 ? -3.602 6.728 -6.691 1.00 91.25 96 THR A CA 1
ATOM 714 C C . THR A 1 96 ? -2.758 7.110 -5.484 1.00 91.25 96 THR A C 1
ATOM 716 O O . THR A 1 96 ? -3.192 7.861 -4.611 1.00 91.25 96 THR A O 1
ATOM 719 N N . ILE A 1 97 ? -1.548 6.563 -5.432 1.00 90.94 97 ILE A N 1
ATOM 720 C CA . ILE A 1 97 ? -0.537 6.856 -4.417 1.00 90.94 97 ILE A CA 1
ATOM 721 C C . ILE A 1 97 ? 0.781 7.057 -5.152 1.00 90.94 97 ILE A C 1
ATOM 723 O O . ILE A 1 97 ? 1.118 6.280 -6.043 1.00 90.94 97 ILE A O 1
ATOM 727 N N . ARG A 1 98 ? 1.534 8.088 -4.779 1.00 89.69 98 ARG A N 1
ATOM 728 C CA . ARG A 1 98 ? 2.898 8.274 -5.269 1.00 89.69 98 ARG A CA 1
ATOM 729 C C . ARG A 1 98 ? 3.864 7.565 -4.329 1.00 89.69 98 ARG A C 1
ATOM 731 O O . ARG A 1 98 ? 3.843 7.854 -3.139 1.00 89.69 98 ARG A O 1
ATOM 738 N N . VAL A 1 99 ? 4.696 6.679 -4.865 1.00 88.31 99 VAL A N 1
ATOM 739 C CA . VAL A 1 99 ? 5.764 5.993 -4.124 1.00 88.31 99 VAL A CA 1
ATOM 740 C C . VAL A 1 99 ? 7.070 6.222 -4.874 1.00 88.31 99 VAL A C 1
ATOM 742 O O . VAL A 1 99 ? 7.196 5.829 -6.040 1.00 88.31 99 VAL A O 1
ATOM 745 N N . GLY A 1 100 ? 8.007 6.929 -4.240 1.00 85.94 100 GLY A N 1
ATOM 746 C CA . GLY A 1 100 ? 9.199 7.441 -4.914 1.00 85.94 100 GLY A CA 1
ATOM 747 C C . GLY A 1 100 ? 8.828 8.263 -6.157 1.00 85.94 100 GLY A C 1
ATOM 748 O O . GLY A 1 100 ? 8.086 9.245 -6.074 1.00 85.94 100 GLY A O 1
ATOM 749 N N . LEU A 1 101 ? 9.310 7.826 -7.325 1.00 82.81 101 LEU A N 1
ATOM 750 C CA . LEU A 1 101 ? 9.024 8.436 -8.634 1.00 82.81 101 LEU A CA 1
ATOM 751 C C . LEU A 1 101 ? 7.854 7.779 -9.389 1.00 82.81 101 LEU A C 1
ATOM 753 O O . LEU A 1 101 ? 7.472 8.240 -10.465 1.00 82.81 101 LEU A O 1
ATOM 757 N N . SER A 1 102 ? 7.272 6.712 -8.839 1.00 85.94 102 SER A N 1
ATOM 758 C CA . SER A 1 102 ? 6.188 5.956 -9.469 1.00 85.94 102 SER A CA 1
ATOM 759 C C . SER A 1 102 ? 4.815 6.381 -8.938 1.00 85.94 102 SER A C 1
ATOM 761 O O . SER A 1 102 ? 4.659 6.750 -7.773 1.00 85.94 102 SER A O 1
ATOM 763 N N . ASN A 1 103 ? 3.792 6.327 -9.796 1.00 90.25 103 ASN A N 1
ATOM 764 C CA . ASN A 1 103 ? 2.399 6.546 -9.400 1.00 90.25 103 ASN A CA 1
ATOM 765 C C . ASN A 1 103 ? 1.657 5.205 -9.424 1.00 90.25 103 ASN A C 1
ATOM 767 O O . ASN A 1 103 ? 1.297 4.699 -10.489 1.00 90.25 103 ASN A O 1
ATOM 771 N N . GLY A 1 104 ? 1.412 4.646 -8.243 1.00 89.06 104 GLY A N 1
ATOM 772 C CA . GLY A 1 104 ? 0.654 3.419 -8.064 1.00 89.06 104 GLY A CA 1
ATOM 773 C C . GLY A 1 104 ? -0.852 3.659 -8.113 1.00 89.06 104 GLY A C 1
ATOM 774 O O . GLY A 1 104 ? -1.347 4.695 -7.667 1.00 89.06 104 GLY A O 1
ATOM 775 N N . ARG A 1 105 ? -1.605 2.687 -8.634 1.00 89.88 105 ARG A N 1
ATOM 776 C CA . ARG A 1 105 ? -3.075 2.708 -8.654 1.00 89.88 105 ARG A CA 1
ATOM 777 C C . ARG A 1 105 ? -3.639 1.796 -7.573 1.00 89.88 105 ARG A C 1
ATOM 779 O O . ARG A 1 105 ? -3.354 0.600 -7.589 1.00 89.88 105 ARG A O 1
ATOM 786 N N . VAL A 1 106 ? -4.478 2.359 -6.710 1.00 91.69 106 VAL A N 1
ATOM 787 C CA . VAL A 1 106 ? -5.163 1.679 -5.605 1.00 91.69 106 VAL A CA 1
ATOM 788 C C . VAL A 1 106 ? -6.468 1.065 -6.097 1.00 91.69 106 VAL A C 1
ATOM 790 O O . VAL A 1 106 ? -7.244 1.706 -6.811 1.00 91.69 106 VAL A O 1
ATOM 793 N N . ARG A 1 107 ? -6.716 -0.185 -5.719 1.00 89.25 107 ARG A N 1
ATOM 794 C CA . ARG A 1 107 ? -7.946 -0.929 -5.993 1.00 89.25 107 ARG A CA 1
ATOM 795 C C . ARG A 1 107 ? -8.297 -1.806 -4.801 1.00 89.25 107 ARG A C 1
ATOM 797 O O . ARG A 1 107 ? -7.430 -2.165 -4.012 1.00 89.25 107 ARG A O 1
ATOM 804 N N . GLU A 1 108 ? -9.563 -2.178 -4.685 1.00 87.19 108 GLU A N 1
ATOM 805 C CA . GLU A 1 108 ? -9.958 -3.237 -3.761 1.00 87.19 108 GLU A CA 1
ATOM 806 C C . GLU A 1 108 ? -9.431 -4.582 -4.270 1.00 87.19 108 GLU A C 1
ATOM 808 O O . GLU A 1 108 ? -9.560 -4.902 -5.457 1.00 87.19 108 GLU A O 1
ATOM 813 N N . ALA A 1 109 ? -8.818 -5.364 -3.380 1.00 82.25 109 ALA A N 1
ATOM 814 C CA . ALA A 1 109 ? -8.369 -6.700 -3.727 1.00 82.25 109 ALA A CA 1
ATOM 815 C C . ALA A 1 109 ? -9.596 -7.615 -3.848 1.00 82.25 109 ALA A C 1
ATOM 817 O O . ALA A 1 109 ? -10.152 -8.078 -2.849 1.00 82.25 109 ALA A O 1
ATOM 818 N N . LEU A 1 110 ? -10.028 -7.880 -5.082 1.00 71.31 110 LEU A N 1
ATOM 819 C CA . LEU A 1 110 ? -11.098 -8.834 -5.352 1.00 71.31 110 LEU A CA 1
ATOM 820 C C . LEU A 1 110 ? -10.655 -10.222 -4.880 1.00 71.31 110 LEU A C 1
ATOM 822 O O . LEU A 1 110 ? -9.774 -10.839 -5.477 1.00 71.31 110 LEU A O 1
ATOM 826 N N . LYS A 1 111 ? -11.287 -10.742 -3.824 1.00 67.38 111 LYS A N 1
ATOM 827 C CA . LYS A 1 111 ? -11.238 -12.177 -3.533 1.00 67.38 111 LYS A CA 1
ATOM 828 C C . LYS A 1 111 ? -12.236 -12.862 -4.462 1.00 67.38 111 LYS A C 1
ATOM 830 O O . LYS A 1 111 ? -13.437 -12.691 -4.245 1.00 67.38 111 LYS A O 1
ATOM 835 N N . PRO A 1 112 ? -11.795 -13.623 -5.480 1.00 65.50 112 PRO A N 1
ATOM 836 C CA . PRO A 1 112 ? -12.732 -14.382 -6.289 1.00 65.50 112 PRO A CA 1
ATOM 837 C C . PRO A 1 112 ? -13.493 -15.338 -5.369 1.00 65.50 112 PRO A C 1
ATOM 839 O O . PRO A 1 112 ? -12.890 -16.139 -4.646 1.00 65.50 112 PRO A O 1
ATOM 842 N N . LEU A 1 113 ? -14.823 -15.228 -5.370 1.00 69.00 113 LEU A N 1
ATOM 843 C CA . LEU A 1 113 ? -15.683 -16.201 -4.713 1.00 69.00 113 LEU A CA 1
ATOM 844 C C . LEU A 1 113 ? -15.429 -17.540 -5.401 1.00 69.00 113 LEU A C 1
ATOM 846 O O . LEU A 1 113 ? -15.715 -17.702 -6.589 1.00 69.00 113 LEU A O 1
ATOM 850 N N . LYS A 1 114 ? -14.837 -18.489 -4.672 1.00 68.44 114 LYS A N 1
ATOM 851 C CA . LYS A 1 114 ? -14.674 -19.856 -5.162 1.00 68.44 114 LYS A CA 1
ATOM 852 C C . LYS A 1 114 ? -16.076 -20.437 -5.338 1.00 68.44 114 LYS A C 1
ATOM 854 O O . LYS A 1 114 ? -16.703 -20.836 -4.362 1.00 68.44 114 LYS A O 1
ATOM 859 N N . CYS A 1 115 ? -16.581 -20.446 -6.569 1.00 66.69 115 CYS A N 1
ATOM 860 C CA . CYS A 1 115 ? -17.763 -21.225 -6.906 1.00 66.69 115 CYS A CA 1
ATOM 861 C C . CYS A 1 115 ? -17.363 -22.696 -6.851 1.00 66.69 115 CYS A C 1
ATOM 863 O O . CYS A 1 115 ? -16.700 -23.207 -7.753 1.00 66.69 115 CYS A O 1
ATOM 865 N N . PHE A 1 116 ? -17.742 -23.368 -5.771 1.00 73.44 116 PHE A N 1
ATOM 866 C CA . PHE A 1 116 ? -17.791 -24.819 -5.764 1.00 73.44 116 PHE A CA 1
ATOM 867 C C . PHE A 1 116 ? -19.004 -25.189 -6.615 1.00 73.44 116 PHE A C 1
ATOM 869 O O . PHE A 1 116 ? -20.132 -24.889 -6.235 1.00 73.44 116 PHE A O 1
ATOM 876 N N . LYS A 1 117 ? -18.761 -25.720 -7.818 1.00 68.62 117 LYS A N 1
ATOM 877 C CA . LYS A 1 117 ? -19.821 -26.273 -8.670 1.00 68.62 117 LYS A CA 1
ATOM 878 C C . LYS A 1 117 ? -20.652 -27.249 -7.824 1.00 68.62 117 LYS A C 1
ATOM 880 O O . LYS A 1 117 ? -20.070 -28.159 -7.235 1.00 68.62 117 LYS A O 1
ATOM 885 N N . CYS A 1 118 ? -21.955 -27.000 -7.738 1.00 62.22 118 CYS A N 1
ATOM 886 C CA . CYS A 1 118 ? -22.949 -27.937 -7.229 1.00 62.22 118 CYS A CA 1
ATOM 887 C C . CYS A 1 118 ? -23.309 -28.981 -8.289 1.00 62.22 118 CYS A C 1
ATOM 889 O O . CYS A 1 118 ? -23.173 -28.672 -9.499 1.00 62.22 118 CYS A O 1
#

pLDDT: mean 78.05, std 13.2, range [45.28, 91.69]

Radius of gyration: 18.34 Å; Cα contacts (8 Å, |Δi|>4): 153; chains: 1; bounding box: 42×41×51 Å

Foldseek 3Di:
DVVVVVVVVVVVVPVVDPPDDDPPPDDQDKFKKKWWFAALPFDLVLVQVQLDVLQDPVDDDDSPQWPDWADDPPRMIMTIGIGRPVSLVSLVVVQWIDRPNTIIGMDGDDDPDPPPDD

Solvent-accessible surface area (backbone atoms only — not comparable to full-atom values): 7039 Å² total; per-residue (Å²): 126,67,66,61,55,53,53,54,51,50,52,57,50,53,72,72,39,78,94,75,70,83,83,74,81,60,88,69,59,72,31,53,34,30,35,33,61,29,52,59,84,66,50,75,65,54,50,49,53,31,49,42,63,73,56,38,92,91,43,85,76,65,83,78,26,63,70,48,79,43,83,42,84,88,65,19,19,33,35,37,35,51,31,48,44,73,62,39,48,56,48,48,74,58,35,52,46,61,40,91,94,30,68,20,41,40,42,76,53,80,74,79,78,80,78,74,84,126

Sequence (118 aa):
NAADKVAEYSLAISDALADEAAVTSGKAQQFVLEVTKLDSTVSKEEIFEALQTSLGEGNKIQPEVVISIEMAFGGTSKVLLKLPLRIGKVLLEKQTIRVGLSNGRVREALKPLKCFKC